Protein AF-A0A968XLT6-F1 (afdb_monomer_lite)

pLDDT: mean 73.42, std 16.89, range [37.84, 92.12]

Radius of gyration: 27.21 Å; chains: 1; bounding box: 31×67×55 Å

Secondary structure (DSSP, 8-state):
------------------------S--------PPPTTTT--HHHHHTPEEEEEETTEEEEEE--TTT-HHHHHHHHHHHHTTTTSS---

Foldseek 3Di:
DDDDDDDDDDDDDDDDDDDDDDPPPPDDPDPPPPPQPLNPPDQVRLQPDWDWDQDPVGIDIDGDRCVVPVVVSSVVVSCVVVCVVVDDDD

Structure (mmCIF, N/CA/C/O backbone):
data_AF-A0A968XLT6-F1
#
_entry.id   AF-A0A968XLT6-F1
#
loop_
_atom_site.group_PDB
_atom_site.id
_atom_site.type_symbol
_atom_site.label_atom_id
_atom_site.label_alt_id
_atom_site.label_comp_id
_atom_site.label_asym_id
_atom_site.label_entity_id
_atom_site.label_seq_id
_atom_site.pdbx_PDB_ins_code
_atom_site.Cartn_x
_atom_site.Cartn_y
_atom_site.Cartn_z
_atom_site.occupancy
_atom_site.B_iso_or_equiv
_atom_site.auth_seq_id
_atom_site.auth_comp_id
_atom_site.auth_asym_id
_atom_site.auth_atom_id
_atom_site.pdbx_PDB_model_num
ATOM 1 N N . MET A 1 1 ? -7.594 51.170 -43.942 1.00 39.19 1 MET A N 1
ATOM 2 C CA . MET A 1 1 ? -6.409 51.546 -43.146 1.00 39.19 1 MET A CA 1
ATOM 3 C C . MET A 1 1 ? -6.866 52.449 -42.009 1.00 39.19 1 MET A C 1
ATOM 5 O O . MET A 1 1 ? -7.134 53.613 -42.262 1.00 39.19 1 MET A O 1
ATOM 9 N N . CYS A 1 2 ? -7.022 51.909 -40.797 1.00 37.84 2 CYS A N 1
ATOM 10 C CA . CYS A 1 2 ? -7.238 52.702 -39.582 1.00 37.84 2 CYS A CA 1
ATOM 11 C C . CYS A 1 2 ? -5.911 52.753 -38.823 1.00 37.84 2 CYS A C 1
ATOM 13 O O . CYS A 1 2 ? -5.496 51.745 -38.253 1.00 37.84 2 CYS A O 1
ATOM 15 N N . LEU A 1 3 ? -5.229 53.900 -38.875 1.00 38.94 3 LEU A N 1
ATOM 16 C CA . LEU A 1 3 ? -4.093 54.192 -38.005 1.00 38.94 3 LEU A CA 1
ATOM 17 C C . LEU A 1 3 ? -4.636 54.494 -36.603 1.00 38.94 3 LEU A C 1
ATOM 19 O O . LEU A 1 3 ? -5.222 55.552 -36.386 1.00 38.94 3 LEU A O 1
ATOM 23 N N . PHE A 1 4 ? -4.432 53.581 -35.657 1.00 45.66 4 PHE A N 1
ATOM 24 C CA . PHE A 1 4 ? -4.537 53.900 -34.237 1.00 45.66 4 PHE A CA 1
ATOM 25 C C . PHE A 1 4 ? -3.184 54.448 -33.781 1.00 45.66 4 PHE A C 1
ATOM 27 O O . PHE A 1 4 ? -2.193 53.722 -33.731 1.00 45.66 4 PHE A O 1
ATOM 34 N N . ALA A 1 5 ? -3.139 55.752 -33.516 1.00 50.59 5 ALA A N 1
ATOM 35 C CA . ALA A 1 5 ? -2.015 56.402 -32.865 1.00 50.59 5 ALA A CA 1
ATOM 36 C C . ALA A 1 5 ? -2.063 56.061 -31.369 1.00 50.59 5 ALA A C 1
ATOM 38 O O . ALA A 1 5 ? -2.970 56.497 -30.660 1.00 50.59 5 ALA A O 1
ATOM 39 N N . PHE A 1 6 ? -1.109 55.261 -30.898 1.00 47.03 6 PHE A N 1
ATOM 40 C CA . PHE A 1 6 ? -0.904 55.027 -29.473 1.00 47.03 6 PHE A CA 1
ATOM 41 C C . PHE A 1 6 ? 0.025 56.125 -28.953 1.00 47.03 6 PHE A C 1
ATOM 43 O O . PHE A 1 6 ? 1.187 56.203 -29.342 1.00 47.03 6 PHE A O 1
ATOM 50 N N . ALA A 1 7 ? -0.519 57.022 -28.134 1.00 50.84 7 ALA A N 1
ATOM 51 C CA . ALA A 1 7 ? 0.269 57.961 -27.354 1.00 50.84 7 ALA A CA 1
ATOM 5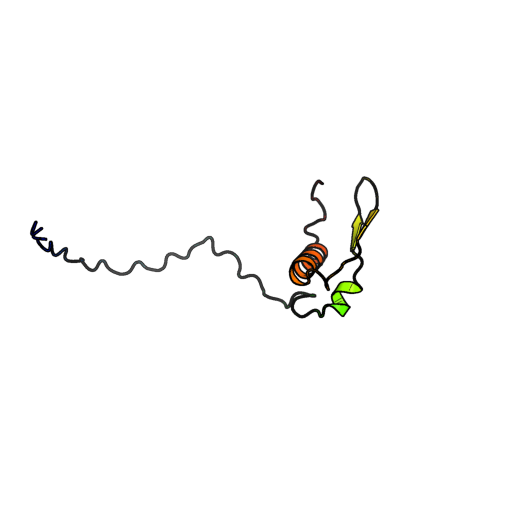2 C C . ALA A 1 7 ? 0.893 57.191 -26.181 1.00 50.84 7 ALA A C 1
ATOM 54 O O . ALA A 1 7 ? 0.167 56.698 -25.317 1.00 50.84 7 ALA A O 1
ATOM 55 N N . ASP A 1 8 ? 2.220 57.062 -26.169 1.00 42.97 8 ASP A N 1
ATOM 56 C CA . ASP A 1 8 ? 2.961 56.491 -25.045 1.00 42.97 8 ASP A CA 1
ATOM 57 C C . ASP A 1 8 ? 2.844 57.413 -23.826 1.00 42.97 8 ASP A C 1
ATOM 59 O O . ASP A 1 8 ? 3.430 58.495 -23.763 1.00 42.97 8 ASP A O 1
ATOM 63 N N . LEU A 1 9 ? 2.056 56.972 -22.846 1.00 47.78 9 LEU A N 1
ATOM 64 C CA . LEU A 1 9 ? 2.011 57.551 -21.513 1.00 47.78 9 LEU A CA 1
ATOM 65 C C . LEU A 1 9 ? 3.172 56.954 -20.708 1.00 47.78 9 LEU A C 1
ATOM 67 O O . LEU A 1 9 ? 3.097 55.826 -20.222 1.00 47.78 9 LEU A O 1
ATOM 71 N N . THR A 1 10 ? 4.262 57.705 -20.576 1.00 48.69 10 THR A N 1
ATOM 72 C CA . THR A 1 10 ? 5.395 57.337 -19.724 1.00 48.69 10 THR A CA 1
ATOM 73 C C . THR A 1 10 ? 5.000 57.464 -18.251 1.00 48.69 10 THR A C 1
ATOM 75 O O . THR A 1 10 ? 4.993 58.547 -17.672 1.00 48.69 10 THR A O 1
ATOM 78 N N . ILE A 1 11 ? 4.659 56.343 -17.611 1.00 53.41 11 ILE A N 1
ATOM 79 C CA . ILE A 1 11 ? 4.537 56.283 -16.150 1.00 53.41 11 ILE A CA 1
ATOM 80 C C . ILE A 1 11 ? 5.946 56.092 -15.581 1.00 53.41 11 ILE A C 1
ATOM 82 O O . ILE A 1 11 ? 6.535 55.017 -15.693 1.00 53.41 11 ILE A O 1
ATOM 86 N N . ALA A 1 12 ? 6.495 57.150 -14.983 1.00 47.84 12 ALA A N 1
ATOM 87 C CA . ALA A 1 12 ? 7.693 57.069 -14.160 1.00 47.84 12 ALA A CA 1
ATOM 88 C C . ALA A 1 12 ? 7.410 56.160 -12.948 1.00 47.84 12 ALA A C 1
ATOM 90 O O . ALA A 1 12 ? 6.531 56.455 -12.140 1.00 47.84 12 ALA A O 1
ATOM 91 N N . GLN A 1 13 ? 8.127 55.039 -12.830 1.00 49.31 13 GLN A N 1
ATOM 92 C CA . GLN A 1 13 ? 8.098 54.216 -11.622 1.00 49.31 13 GLN A CA 1
ATOM 93 C C . GLN A 1 13 ? 8.978 54.877 -10.560 1.00 49.31 13 GLN A C 1
ATOM 95 O O . GLN A 1 13 ? 10.204 54.861 -10.648 1.00 49.31 13 GLN A O 1
ATOM 100 N N . GLU A 1 14 ? 8.334 55.482 -9.567 1.00 43.84 14 GLU A N 1
ATOM 101 C CA . GLU A 1 14 ? 8.982 55.960 -8.351 1.00 43.84 14 GLU A CA 1
ATOM 102 C C . GLU A 1 14 ? 9.523 54.755 -7.566 1.00 43.84 14 GLU A C 1
ATOM 104 O O . GLU A 1 14 ? 8.776 53.863 -7.153 1.00 43.84 14 GLU A O 1
ATOM 109 N N . THR A 1 15 ? 10.846 54.692 -7.406 1.00 48.66 15 THR A N 1
ATOM 110 C CA . THR A 1 15 ? 11.536 53.641 -6.653 1.00 48.66 15 THR A CA 1
ATOM 111 C C . THR A 1 15 ? 11.215 53.782 -5.165 1.00 48.66 15 THR A C 1
ATOM 113 O O . THR A 1 15 ? 11.897 54.498 -4.434 1.00 48.66 15 THR A O 1
ATOM 116 N N . SER A 1 16 ? 10.172 53.092 -4.702 1.00 46.91 16 SER A N 1
ATOM 117 C CA . SER A 1 16 ? 9.877 52.961 -3.273 1.00 46.91 16 SER A CA 1
ATOM 118 C C . SER A 1 16 ? 10.930 52.068 -2.593 1.00 46.91 16 SER A C 1
ATOM 120 O O . SER A 1 16 ? 11.254 50.998 -3.119 1.00 46.91 16 SER A O 1
ATOM 122 N N . PRO A 1 17 ? 11.470 52.463 -1.425 1.00 49.06 17 PRO A N 1
ATOM 123 C CA . PRO A 1 17 ? 12.521 51.723 -0.740 1.00 49.06 17 PRO A CA 1
ATOM 124 C C . PRO A 1 17 ? 12.043 50.355 -0.234 1.00 49.06 17 PRO A C 1
ATOM 126 O O . PRO A 1 17 ? 10.929 50.194 0.261 1.00 49.06 17 PRO A O 1
ATOM 129 N N . SER A 1 18 ? 12.951 49.389 -0.382 1.00 51.00 18 SER A N 1
ATOM 130 C CA . SER A 1 18 ? 12.908 47.992 0.063 1.00 51.00 18 SER A CA 1
ATOM 131 C C . SER A 1 18 ? 12.101 47.753 1.352 1.00 51.00 18 SER A C 1
ATOM 133 O O . SER A 1 18 ? 12.464 48.301 2.397 1.00 51.00 18 SER A O 1
ATOM 135 N N . PRO A 1 19 ? 11.060 46.896 1.340 1.00 48.69 19 PRO A N 1
ATOM 136 C CA . PRO A 1 19 ? 10.472 46.409 2.573 1.00 48.69 19 PRO A CA 1
ATOM 137 C C . PRO A 1 19 ? 11.412 45.378 3.211 1.00 48.69 19 PRO A C 1
ATOM 139 O O . PRO A 1 19 ? 11.696 44.316 2.655 1.00 48.69 19 PRO A O 1
ATOM 142 N N . THR A 1 20 ? 11.877 45.705 4.414 1.00 59.94 20 THR A N 1
ATOM 143 C CA . THR A 1 20 ? 12.486 44.796 5.390 1.00 59.94 20 THR A CA 1
ATOM 144 C C . THR A 1 20 ? 11.733 43.458 5.405 1.00 59.94 20 THR A C 1
ATOM 146 O O . THR A 1 20 ? 10.499 43.467 5.449 1.00 59.94 20 THR A O 1
ATOM 149 N N . PRO A 1 21 ? 12.415 42.296 5.383 1.00 53.53 21 PRO A N 1
ATOM 150 C CA . PRO A 1 21 ? 11.731 41.014 5.314 1.00 53.53 21 PRO A CA 1
ATOM 151 C C . PRO A 1 21 ? 10.981 40.770 6.625 1.00 53.53 21 PRO A C 1
ATOM 153 O O . PRO A 1 21 ? 11.553 40.371 7.639 1.00 53.53 21 PRO A O 1
ATOM 156 N N . VAL A 1 22 ? 9.672 41.017 6.606 1.00 57.56 22 VAL A N 1
ATOM 157 C CA . VAL A 1 22 ? 8.761 40.603 7.668 1.00 57.56 22 VAL A CA 1
ATOM 158 C C . VAL A 1 22 ? 8.818 39.081 7.723 1.00 57.56 22 VAL A C 1
ATOM 160 O O . VAL A 1 22 ? 8.426 38.391 6.780 1.00 57.56 22 VAL A O 1
ATOM 163 N N . LYS A 1 23 ? 9.350 38.546 8.824 1.00 60.16 23 LYS A N 1
ATOM 164 C CA . LYS A 1 23 ? 9.415 37.109 9.095 1.00 60.16 23 LYS A CA 1
ATOM 165 C C . LYS A 1 23 ? 7.996 36.537 9.021 1.00 60.16 23 LYS A C 1
ATOM 167 O O . LYS A 1 23 ? 7.186 36.750 9.919 1.00 60.16 23 LYS A O 1
ATOM 172 N N . LYS A 1 24 ? 7.683 35.829 7.933 1.00 65.00 24 LYS A N 1
ATOM 173 C CA . LYS A 1 24 ? 6.394 35.163 7.725 1.00 65.00 24 LYS A CA 1
ATOM 174 C C . LYS A 1 24 ? 6.246 34.063 8.779 1.00 65.00 24 LYS A C 1
ATOM 176 O O . LYS A 1 24 ? 6.816 32.988 8.642 1.00 65.00 24 LYS A O 1
ATOM 181 N N . ILE A 1 25 ? 5.478 34.349 9.831 1.00 65.75 25 ILE A N 1
ATOM 182 C CA . ILE A 1 25 ? 5.218 33.461 10.982 1.00 65.75 25 ILE A CA 1
ATOM 183 C C . ILE A 1 25 ? 4.602 32.107 10.562 1.00 65.75 25 ILE A C 1
ATOM 185 O O . ILE A 1 25 ? 4.756 31.119 11.268 1.00 65.75 25 IL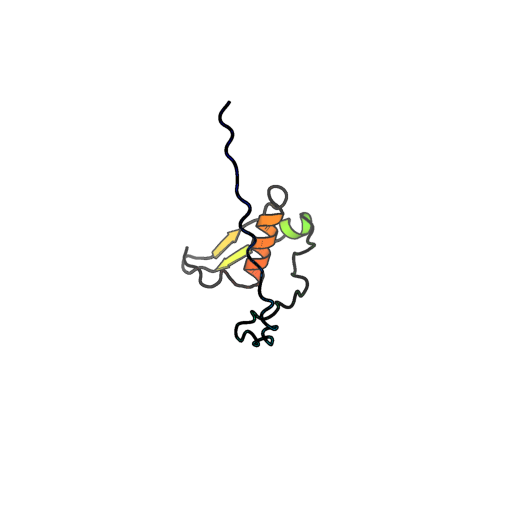E A O 1
ATOM 189 N N . ASN A 1 26 ? 4.006 32.023 9.368 1.00 70.12 26 ASN A N 1
ATOM 190 C CA . ASN A 1 26 ? 3.434 30.797 8.797 1.00 70.12 26 ASN A CA 1
ATOM 191 C C . ASN A 1 26 ? 4.392 30.083 7.827 1.00 70.12 26 ASN A C 1
ATOM 193 O O . ASN A 1 26 ? 4.000 29.718 6.714 1.00 70.12 26 ASN A O 1
ATOM 197 N N . GLN A 1 27 ? 5.664 29.924 8.194 1.00 66.81 27 GLN A N 1
ATOM 198 C CA . GLN A 1 27 ? 6.552 29.046 7.437 1.00 66.81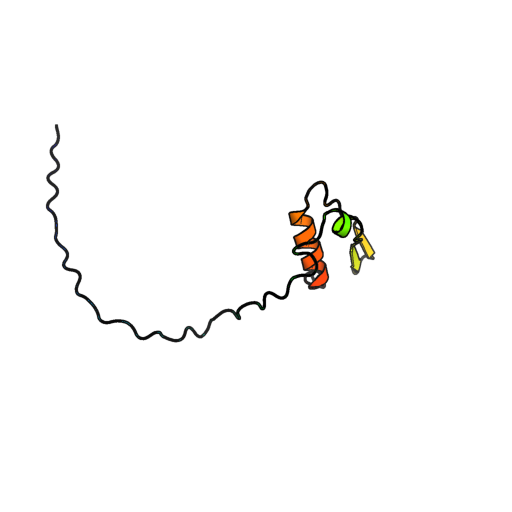 27 GLN A CA 1
ATOM 199 C C . GLN A 1 27 ? 6.134 27.599 7.717 1.00 66.81 27 GLN A C 1
ATOM 201 O O . GLN A 1 27 ? 6.290 27.109 8.834 1.00 66.81 27 GLN A O 1
ATOM 206 N N . ARG A 1 28 ? 5.564 26.922 6.708 1.00 67.94 28 ARG A N 1
ATOM 207 C CA . ARG A 1 28 ? 5.314 25.476 6.766 1.00 67.94 28 ARG A CA 1
ATOM 208 C C . ARG A 1 28 ? 6.650 24.811 7.123 1.00 67.94 28 ARG A C 1
ATOM 210 O O . ARG A 1 28 ? 7.628 25.108 6.433 1.00 67.94 28 ARG A O 1
ATOM 217 N N . PRO A 1 29 ? 6.721 23.981 8.179 1.00 69.38 29 PRO A N 1
ATOM 218 C CA . PRO A 1 29 ? 7.950 23.284 8.525 1.00 69.38 29 PRO A CA 1
ATOM 219 C C . PRO A 1 29 ? 8.493 22.590 7.281 1.00 69.38 29 PRO A C 1
ATOM 221 O O . PRO A 1 29 ? 7.739 21.901 6.586 1.00 69.38 29 PRO A O 1
ATOM 224 N N . THR A 1 30 ? 9.767 22.822 6.968 1.00 63.09 30 THR A N 1
ATOM 225 C CA . THR A 1 30 ? 10.443 22.104 5.891 1.00 63.09 30 THR A CA 1
ATOM 226 C C . THR A 1 30 ? 10.345 20.626 6.234 1.00 63.09 30 THR A C 1
ATOM 228 O O . THR A 1 30 ? 10.836 20.207 7.283 1.00 63.09 30 THR A O 1
ATOM 231 N N . ALA A 1 31 ? 9.629 19.857 5.412 1.00 64.00 31 ALA A N 1
ATOM 232 C CA . ALA A 1 31 ? 9.536 18.423 5.607 1.00 64.00 31 ALA A CA 1
ATOM 233 C C . ALA A 1 31 ? 10.962 17.872 5.548 1.00 64.00 31 ALA A C 1
ATOM 235 O O . ALA A 1 31 ? 11.6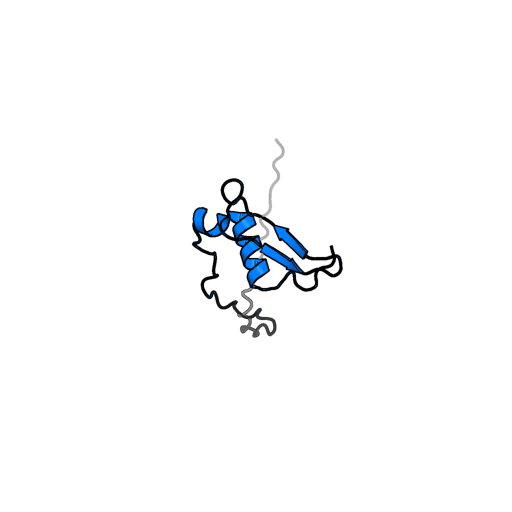71 18.095 4.567 1.00 64.00 31 ALA A O 1
ATOM 236 N N . ASN A 1 32 ? 11.401 17.212 6.617 1.00 59.47 32 ASN A N 1
ATOM 237 C CA . ASN A 1 32 ? 12.634 16.447 6.568 1.00 59.47 32 ASN A CA 1
ATOM 238 C C . ASN A 1 32 ? 12.415 15.345 5.533 1.00 59.47 32 ASN A C 1
ATOM 240 O O . ASN A 1 32 ? 11.660 14.410 5.795 1.00 59.47 32 ASN A O 1
ATOM 244 N N . THR A 1 33 ? 13.051 15.463 4.369 1.00 59.84 33 THR A N 1
ATOM 245 C CA . THR A 1 33 ? 13.071 14.418 3.343 1.00 59.84 33 THR A CA 1
ATOM 246 C C . THR A 1 33 ? 13.984 13.292 3.822 1.00 59.84 33 THR A C 1
ATOM 248 O O . THR A 1 33 ? 15.083 13.088 3.313 1.00 59.84 33 THR A O 1
ATOM 251 N N . SER A 1 34 ? 13.581 12.594 4.886 1.00 64.44 34 SER A N 1
ATOM 252 C CA . SER A 1 34 ? 14.107 11.253 5.106 1.00 64.44 34 SER A CA 1
ATOM 253 C C . SER A 1 34 ? 13.691 10.438 3.894 1.00 64.44 34 SER A C 1
ATOM 255 O O . SER A 1 34 ? 12.516 10.479 3.539 1.00 64.44 34 SER A O 1
ATOM 257 N N . ALA A 1 35 ? 14.638 9.721 3.285 1.00 63.06 35 ALA A N 1
ATOM 258 C CA . ALA A 1 35 ? 14.338 8.805 2.193 1.00 63.06 35 ALA A CA 1
ATOM 259 C C . ALA A 1 35 ? 13.166 7.915 2.615 1.00 63.06 35 ALA A C 1
ATOM 261 O O . ALA A 1 35 ? 13.226 7.241 3.653 1.00 63.06 35 ALA A O 1
ATOM 262 N N . GLU A 1 36 ? 12.077 7.989 1.862 1.00 68.69 36 GLU A N 1
ATOM 263 C CA . GLU A 1 36 ? 10.872 7.260 2.195 1.00 68.69 36 GLU A CA 1
ATOM 264 C C . GLU A 1 36 ? 11.080 5.787 1.818 1.00 68.69 36 GLU A C 1
ATOM 266 O O . GLU A 1 36 ? 11.818 5.475 0.876 1.00 68.69 36 GLU A O 1
ATOM 271 N N . PRO A 1 37 ? 10.460 4.835 2.541 1.00 74.12 37 PRO A N 1
ATOM 272 C CA . PRO A 1 37 ? 10.755 3.406 2.393 1.00 74.12 37 PRO A CA 1
ATOM 273 C C . PRO A 1 37 ? 10.577 2.845 0.973 1.00 74.12 37 PRO A C 1
ATOM 275 O O . PRO A 1 37 ? 11.070 1.753 0.688 1.00 74.12 37 PRO A O 1
ATOM 278 N N . PHE A 1 38 ? 9.873 3.572 0.098 1.00 80.94 38 PHE A N 1
ATOM 279 C CA . PHE A 1 38 ? 9.568 3.155 -1.265 1.00 80.94 38 PHE A CA 1
ATOM 280 C C . PHE A 1 38 ? 10.050 4.117 -2.365 1.00 80.94 38 PHE A C 1
ATOM 282 O O . PHE A 1 38 ? 9.812 3.812 -3.531 1.00 80.94 38 PHE A O 1
ATOM 289 N N . ASP A 1 39 ? 10.782 5.194 -2.045 1.00 76.69 39 ASP A N 1
ATOM 290 C CA . ASP A 1 39 ? 11.222 6.213 -3.025 1.00 76.69 39 ASP A CA 1
ATOM 291 C C . ASP A 1 39 ? 11.967 5.617 -4.224 1.00 76.69 39 ASP A C 1
ATOM 293 O O . ASP A 1 39 ? 11.755 6.000 -5.369 1.00 76.69 39 ASP A O 1
ATOM 297 N N . ASN A 1 40 ? 12.817 4.625 -3.957 1.00 77.06 40 ASN A N 1
ATOM 298 C CA . ASN A 1 40 ? 13.599 3.915 -4.969 1.00 77.06 40 ASN A CA 1
ATOM 299 C C . ASN A 1 40 ? 13.261 2.416 -4.988 1.00 77.06 40 ASN A C 1
ATOM 301 O O . ASN A 1 40 ? 14.111 1.577 -5.298 1.00 77.06 40 ASN A O 1
ATOM 305 N N . ALA A 1 41 ? 12.044 2.048 -4.574 1.00 80.50 41 ALA A N 1
ATOM 306 C CA . ALA A 1 41 ? 11.623 0.656 -4.601 1.00 80.50 41 ALA A CA 1
ATOM 307 C C . ALA A 1 41 ? 11.389 0.192 -6.042 1.00 80.50 41 ALA A C 1
ATOM 309 O O . ALA A 1 41 ? 10.626 0.798 -6.797 1.00 80.50 41 ALA A O 1
ATOM 310 N N . ASP A 1 42 ? 12.045 -0.915 -6.383 1.00 84.38 42 ASP A N 1
ATOM 311 C CA . ASP A 1 42 ? 11.808 -1.656 -7.615 1.00 84.38 42 ASP A CA 1
ATOM 312 C C . ASP A 1 42 ? 10.417 -2.313 -7.600 1.00 84.38 42 ASP A C 1
ATOM 314 O O . ASP A 1 42 ? 9.866 -2.628 -6.538 1.00 84.38 42 ASP A O 1
ATOM 318 N N . VAL A 1 43 ? 9.872 -2.566 -8.785 1.00 83.44 43 VAL A N 1
ATOM 319 C CA . VAL A 1 43 ? 8.539 -3.140 -9.006 1.00 83.44 43 VAL A CA 1
ATOM 320 C C . VAL A 1 43 ? 8.398 -4.484 -8.285 1.00 83.44 43 VAL A C 1
ATOM 322 O O . VAL A 1 43 ? 7.426 -4.696 -7.559 1.00 83.44 43 VAL A O 1
ATOM 325 N N . LYS A 1 44 ? 9.444 -5.323 -8.323 1.00 84.38 44 LYS A N 1
ATOM 326 C CA . LYS A 1 44 ? 9.498 -6.595 -7.581 1.00 84.38 44 LYS A CA 1
ATOM 327 C C . LYS A 1 44 ? 9.405 -6.438 -6.064 1.00 84.38 44 LYS A C 1
ATOM 329 O O . LYS A 1 44 ? 8.888 -7.316 -5.382 1.00 84.38 44 LYS A O 1
ATOM 334 N N . LYS A 1 45 ? 9.939 -5.347 -5.504 1.00 84.12 45 LYS A N 1
ATOM 335 C CA . LYS A 1 45 ? 9.873 -5.089 -4.055 1.00 84.12 45 LYS A CA 1
ATOM 336 C C . LYS A 1 45 ? 8.497 -4.592 -3.625 1.00 84.12 45 LYS A C 1
ATOM 338 O O . LYS A 1 45 ? 8.124 -4.800 -2.472 1.00 84.12 45 LYS A O 1
ATOM 343 N N . MET A 1 46 ? 7.766 -3.935 -4.524 1.00 86.25 46 MET A N 1
ATOM 344 C CA . MET A 1 46 ? 6.400 -3.478 -4.273 1.00 86.25 46 MET A CA 1
ATOM 345 C C . MET A 1 46 ? 5.379 -4.607 -4.467 1.00 86.25 46 MET A C 1
ATOM 347 O O . MET A 1 46 ? 4.414 -4.664 -3.713 1.00 86.25 46 MET A O 1
ATOM 351 N N . SER A 1 47 ? 5.613 -5.537 -5.401 1.00 85.12 47 SER A N 1
ATOM 352 C CA . SER A 1 47 ? 4.677 -6.631 -5.708 1.00 85.12 47 SER A CA 1
ATOM 353 C C . SER A 1 47 ? 4.588 -7.682 -4.600 1.00 85.12 47 SER A C 1
ATOM 355 O O . SER A 1 47 ? 3.583 -8.365 -4.475 1.00 85.12 47 SER A O 1
ATOM 357 N N . VAL A 1 48 ? 5.628 -7.811 -3.772 1.00 85.94 48 VAL A N 1
ATOM 358 C CA . VAL A 1 48 ? 5.636 -8.716 -2.608 1.00 85.94 48 VAL A CA 1
ATOM 359 C C . VAL A 1 48 ? 4.945 -8.130 -1.371 1.00 85.94 48 VAL A C 1
ATOM 361 O O . VAL A 1 48 ? 4.861 -8.801 -0.345 1.00 85.94 48 VAL A O 1
ATOM 364 N N . GLN A 1 49 ? 4.496 -6.871 -1.415 1.00 84.94 49 GLN A N 1
ATOM 365 C CA . GLN A 1 49 ? 3.828 -6.241 -0.277 1.00 84.94 49 GLN A CA 1
ATOM 366 C C . GLN A 1 49 ? 2.331 -6.551 -0.300 1.00 84.94 49 GLN A C 1
ATOM 368 O O . GLN A 1 49 ? 1.614 -6.087 -1.183 1.00 84.94 49 GLN A O 1
ATOM 373 N N . CYS A 1 50 ? 1.850 -7.247 0.729 1.00 85.31 50 CYS A N 1
ATOM 374 C CA . CYS A 1 50 ? 0.421 -7.362 1.010 1.00 85.31 50 CYS A CA 1
ATOM 375 C C . CYS A 1 50 ? 0.023 -6.327 2.064 1.00 85.31 50 CYS A C 1
ATOM 377 O O . CYS A 1 50 ? 0.639 -6.241 3.133 1.00 85.31 50 CYS A O 1
ATOM 379 N N . VAL A 1 51 ? -1.008 -5.533 1.774 1.00 88.81 51 VAL A N 1
ATOM 380 C CA . VAL A 1 51 ? -1.542 -4.545 2.720 1.00 88.81 51 VAL A CA 1
ATOM 381 C C . VAL A 1 51 ? -2.778 -5.124 3.388 1.00 88.81 51 VAL A C 1
ATOM 383 O O . VAL A 1 51 ? -3.737 -5.484 2.709 1.00 88.81 51 VAL A O 1
ATOM 386 N N . ARG A 1 52 ? -2.770 -5.170 4.723 1.00 90.31 52 ARG A N 1
ATOM 387 C CA . ARG A 1 52 ? -3.943 -5.511 5.530 1.00 90.31 52 ARG A CA 1
ATOM 388 C C . ARG A 1 52 ? -4.515 -4.251 6.169 1.00 90.31 52 ARG A C 1
ATOM 390 O O . ARG A 1 52 ? -3.810 -3.565 6.910 1.00 90.31 52 ARG A O 1
ATOM 397 N N . LEU A 1 53 ? -5.780 -3.961 5.892 1.00 89.25 53 LEU A N 1
ATOM 398 C CA . LEU A 1 53 ? -6.546 -2.915 6.558 1.00 89.25 53 LEU A CA 1
ATOM 399 C C . LEU A 1 53 ? -7.435 -3.547 7.624 1.00 89.25 53 LEU A C 1
ATOM 401 O O . LEU A 1 53 ? -8.218 -4.447 7.336 1.00 89.25 53 LEU A O 1
ATOM 405 N N . GLU A 1 54 ? -7.294 -3.066 8.852 1.00 89.12 54 GLU A N 1
ATOM 406 C CA . GLU A 1 54 ? -8.112 -3.478 9.990 1.00 89.12 54 GLU A CA 1
ATOM 407 C C . GLU A 1 54 ? -9.274 -2.488 10.097 1.00 89.12 54 GLU A C 1
ATOM 409 O O . GLU A 1 54 ? -9.056 -1.309 10.380 1.00 89.12 54 GLU A O 1
ATOM 414 N N . THR A 1 55 ? -10.490 -2.949 9.807 1.00 89.06 55 THR A N 1
ATOM 415 C CA . THR A 1 55 ? -11.711 -2.133 9.858 1.00 89.06 55 THR A CA 1
ATOM 416 C C . THR A 1 55 ? -12.709 -2.730 10.847 1.00 89.06 55 THR A C 1
ATOM 418 O O . THR A 1 55 ? -12.611 -3.903 11.208 1.00 89.06 55 THR A O 1
ATOM 421 N N . GLU A 1 56 ? -13.708 -1.950 11.262 1.00 87.00 56 GLU A N 1
ATOM 422 C CA . GLU A 1 56 ? -14.775 -2.431 12.155 1.00 87.00 56 GLU A CA 1
ATOM 423 C C . GLU A 1 56 ? -15.600 -3.568 11.531 1.00 87.00 56 GLU A C 1
ATOM 425 O O . GLU A 1 56 ? -16.108 -4.432 12.240 1.00 87.00 56 GLU A O 1
ATOM 430 N N . SER A 1 57 ? -15.697 -3.596 10.198 1.00 88.06 57 SER A N 1
ATOM 431 C CA . SER A 1 57 ? -16.400 -4.645 9.447 1.00 88.06 57 SER A CA 1
ATOM 432 C C . SER A 1 57 ? -15.540 -5.890 9.188 1.00 88.06 57 SER A C 1
ATOM 434 O O . SER A 1 57 ? -16.024 -6.857 8.603 1.00 88.06 57 SER A O 1
ATOM 436 N N . GLY A 1 58 ? -14.274 -5.885 9.616 1.00 89.62 58 GLY A N 1
ATOM 437 C CA . GLY A 1 58 ? -13.326 -6.980 9.426 1.00 89.62 58 GLY A CA 1
ATOM 438 C C . GLY A 1 58 ? -12.033 -6.556 8.730 1.00 89.62 58 GLY A C 1
ATOM 439 O O . GLY A 1 58 ? -11.773 -5.375 8.486 1.00 89.62 58 GLY A O 1
ATOM 440 N N . ASN A 1 59 ? -11.199 -7.545 8.417 1.00 92.12 59 ASN A N 1
ATOM 441 C CA . ASN A 1 59 ? -9.908 -7.319 7.774 1.00 92.12 59 ASN A CA 1
ATOM 442 C C . ASN A 1 59 ? -10.044 -7.375 6.252 1.00 92.12 59 ASN A C 1
ATOM 444 O O . ASN A 1 59 ? -10.611 -8.325 5.716 1.00 92.12 59 ASN A O 1
ATOM 448 N N . ILE A 1 60 ? -9.472 -6.386 5.567 1.00 89.88 60 ILE A N 1
ATOM 449 C CA . ILE A 1 60 ? -9.369 -6.351 4.106 1.00 89.88 60 ILE A CA 1
ATOM 450 C C . ILE A 1 60 ? -7.907 -6.576 3.735 1.00 89.88 60 ILE A C 1
ATOM 452 O O . ILE A 1 60 ? -7.030 -5.834 4.181 1.00 89.88 60 ILE A O 1
ATOM 456 N N . GLU A 1 61 ? -7.644 -7.587 2.916 1.00 91.88 61 GLU A N 1
ATOM 457 C CA . GLU A 1 61 ? -6.317 -7.871 2.372 1.00 91.88 61 GLU A CA 1
ATOM 458 C C . GLU A 1 61 ? -6.269 -7.449 0.904 1.00 91.88 61 GLU A C 1
ATOM 460 O O . GLU A 1 61 ? -7.166 -7.770 0.126 1.00 91.88 61 GLU A O 1
ATOM 465 N N . MET A 1 62 ? -5.237 -6.691 0.535 1.00 89.94 62 MET A N 1
ATOM 466 C CA . MET A 1 62 ? -5.045 -6.192 -0.824 1.00 89.94 62 MET A CA 1
ATOM 467 C C . MET A 1 62 ? -3.674 -6.596 -1.354 1.00 89.94 62 MET A C 1
ATOM 469 O O . MET A 1 62 ? -2.643 -6.319 -0.730 1.00 89.94 62 MET A O 1
ATOM 473 N N . GLU A 1 63 ? -3.689 -7.200 -2.538 1.00 89.44 63 GLU A N 1
ATOM 474 C CA . GLU A 1 63 ? -2.509 -7.491 -3.347 1.00 89.44 63 GLU A CA 1
ATOM 475 C C . GLU A 1 63 ? -2.215 -6.317 -4.291 1.00 89.44 63 GLU A C 1
ATOM 477 O O . GLU A 1 63 ? -3.127 -5.695 -4.842 1.00 89.44 63 GLU A O 1
ATOM 482 N N . MET A 1 64 ? -0.933 -5.989 -4.452 1.00 88.88 64 MET A N 1
ATOM 483 C CA . MET A 1 64 ? -0.482 -4.843 -5.240 1.00 88.88 64 MET A CA 1
ATOM 484 C C . MET A 1 64 ? 0.065 -5.296 -6.597 1.00 88.88 64 MET A C 1
ATOM 486 O O . MET A 1 64 ? 0.920 -6.176 -6.659 1.00 88.88 64 MET A O 1
ATOM 490 N N . PHE A 1 65 ? -0.340 -4.619 -7.678 1.00 89.62 65 PHE A N 1
ATOM 491 C CA . PHE A 1 65 ? 0.120 -4.889 -9.052 1.00 89.62 65 PHE A CA 1
ATOM 492 C C . PHE A 1 65 ? 0.956 -3.732 -9.633 1.00 89.62 65 PHE A C 1
ATOM 494 O O . PHE A 1 65 ? 0.494 -3.011 -10.524 1.00 89.62 65 PHE A O 1
ATOM 501 N N . PRO A 1 66 ? 2.192 -3.512 -9.144 1.00 89.12 66 PRO A N 1
ATOM 502 C CA . PRO A 1 66 ? 3.021 -2.374 -9.550 1.00 89.12 66 PRO A CA 1
ATOM 503 C C . PRO A 1 66 ? 3.488 -2.444 -11.010 1.00 89.12 66 PRO A C 1
ATOM 505 O O . PRO A 1 66 ? 3.887 -1.420 -11.550 1.00 89.12 66 PRO A O 1
ATOM 508 N N . GLU A 1 67 ? 3.387 -3.606 -11.666 1.00 88.88 67 GLU A N 1
AT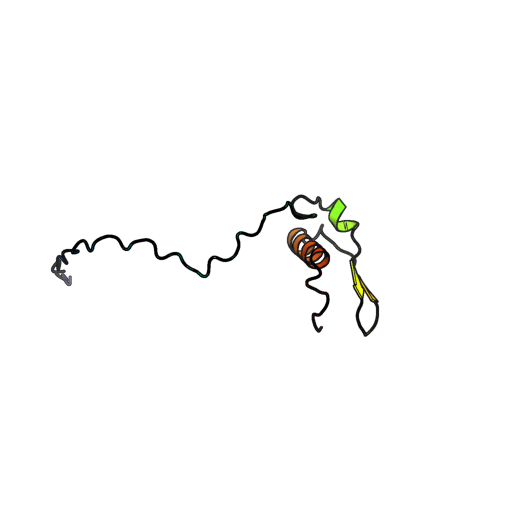OM 509 C CA . GLU A 1 67 ? 3.643 -3.767 -13.108 1.00 88.88 67 GLU A CA 1
ATOM 510 C C . GLU A 1 67 ? 2.669 -2.943 -13.968 1.00 88.88 67 GLU A C 1
ATOM 512 O O . GLU A 1 67 ? 3.038 -2.442 -15.026 1.00 88.88 67 GLU A O 1
ATOM 517 N N . ALA A 1 68 ? 1.421 -2.780 -13.513 1.00 88.62 68 ALA A N 1
ATOM 518 C CA . ALA A 1 68 ? 0.420 -1.993 -14.227 1.00 88.62 68 ALA A CA 1
ATOM 519 C C . ALA A 1 68 ? 0.550 -0.495 -13.921 1.00 88.62 68 ALA A C 1
ATOM 521 O O . ALA A 1 68 ? 0.436 0.338 -14.820 1.00 88.62 68 ALA A O 1
ATOM 522 N N . GLN A 1 69 ? 0.758 -0.146 -12.645 1.00 87.81 69 GLN A N 1
ATOM 523 C CA . GLN A 1 69 ? 0.831 1.239 -12.173 1.00 87.81 69 GLN A CA 1
ATOM 524 C C . GLN A 1 69 ? 1.809 1.378 -10.992 1.00 87.81 69 GLN A C 1
ATOM 526 O O . GLN A 1 69 ? 1.394 1.319 -9.833 1.00 87.81 69 GLN A O 1
ATOM 531 N N . PRO A 1 70 ? 3.108 1.605 -11.252 1.00 87.81 70 PRO A N 1
ATOM 532 C CA . PRO A 1 70 ? 4.119 1.612 -10.196 1.00 87.81 70 PRO A CA 1
ATOM 533 C C . PRO A 1 70 ? 4.002 2.834 -9.276 1.00 87.81 70 PRO A C 1
ATOM 535 O O . PRO A 1 70 ? 4.130 2.702 -8.061 1.00 87.81 70 PRO A O 1
ATOM 538 N N . GLU A 1 71 ? 3.711 4.013 -9.831 1.00 89.06 71 GLU A N 1
ATOM 539 C CA . GLU A 1 71 ? 3.712 5.263 -9.062 1.00 89.06 71 GLU A CA 1
ATOM 540 C C . GLU A 1 71 ? 2.523 5.406 -8.098 1.00 89.06 71 GLU A C 1
ATOM 542 O O . GLU A 1 71 ? 2.738 5.711 -6.922 1.00 89.06 71 GLU A O 1
ATOM 547 N N . PRO A 1 72 ? 1.272 5.117 -8.509 1.00 90.94 72 PRO A N 1
ATOM 548 C CA . PRO A 1 72 ? 0.144 5.103 -7.580 1.00 90.94 72 PRO A CA 1
ATOM 549 C C . PRO A 1 72 ? 0.327 4.081 -6.455 1.00 90.94 72 PRO A C 1
ATOM 551 O O . PRO A 1 72 ? 0.009 4.370 -5.302 1.00 90.94 72 PRO A O 1
ATOM 554 N N . ILE A 1 73 ? 0.888 2.909 -6.770 1.00 91.44 73 ILE A N 1
ATOM 555 C CA . ILE A 1 73 ? 1.132 1.854 -5.783 1.00 91.44 73 ILE A CA 1
ATOM 556 C C . ILE A 1 73 ? 2.218 2.269 -4.793 1.00 91.44 73 ILE A C 1
ATOM 558 O O . ILE A 1 73 ? 2.042 2.070 -3.591 1.00 91.44 73 ILE A O 1
ATOM 562 N N . ARG A 1 74 ? 3.293 2.918 -5.253 1.00 91.19 74 ARG A N 1
ATOM 563 C CA . ARG A 1 74 ? 4.313 3.502 -4.372 1.00 91.19 74 ARG A CA 1
ATOM 564 C C . ARG A 1 74 ? 3.693 4.488 -3.381 1.00 91.19 74 ARG A C 1
ATOM 566 O O . ARG A 1 74 ? 3.855 4.322 -2.171 1.00 91.19 74 ARG A O 1
ATOM 573 N N . ASN A 1 75 ? 2.916 5.449 -3.882 1.00 89.75 75 ASN A N 1
ATOM 574 C CA . ASN A 1 75 ? 2.257 6.466 -3.057 1.00 89.75 75 ASN A CA 1
ATOM 575 C C . ASN A 1 75 ? 1.267 5.854 -2.053 1.00 89.75 75 ASN A C 1
ATOM 577 O O . ASN A 1 75 ? 1.178 6.284 -0.897 1.00 89.75 75 ASN A O 1
ATOM 581 N N . PHE A 1 76 ? 0.535 4.819 -2.468 1.00 90.75 76 PHE A N 1
ATOM 582 C CA . PHE A 1 76 ? -0.373 4.089 -1.592 1.00 90.75 76 PHE A CA 1
ATOM 583 C C . PHE A 1 76 ? 0.376 3.352 -0.474 1.00 90.75 76 PHE A C 1
ATOM 585 O O . PHE A 1 76 ? 0.086 3.567 0.705 1.00 90.75 76 PHE A O 1
ATOM 592 N N . LEU A 1 77 ? 1.394 2.553 -0.813 1.00 89.50 77 LEU A N 1
ATOM 593 C CA . LEU A 1 77 ? 2.216 1.824 0.160 1.00 89.50 77 LEU A CA 1
ATOM 594 C C . LEU A 1 77 ? 2.888 2.769 1.165 1.00 89.50 77 LEU A C 1
ATOM 596 O O . LEU A 1 77 ? 2.983 2.467 2.360 1.00 89.50 77 LEU A O 1
ATOM 600 N N . GLN A 1 78 ? 3.303 3.943 0.701 1.00 89.69 78 GLN A N 1
ATOM 601 C CA . GLN A 1 78 ? 3.842 4.999 1.542 1.00 89.69 78 GLN A CA 1
ATOM 602 C C . GLN A 1 78 ? 2.786 5.575 2.493 1.00 89.69 78 GLN A C 1
ATOM 604 O O . GLN A 1 78 ? 3.050 5.725 3.687 1.00 89.69 78 GLN A O 1
ATOM 609 N N . SER A 1 79 ? 1.565 5.819 2.017 1.00 88.06 79 SER A N 1
ATOM 610 C CA . SER A 1 79 ? 0.441 6.274 2.854 1.00 88.06 79 SER A CA 1
ATOM 611 C C . SER A 1 79 ? 0.071 5.251 3.934 1.00 88.06 79 SER A C 1
ATOM 613 O O . SER A 1 79 ? -0.200 5.616 5.084 1.00 88.06 79 SER A O 1
ATOM 615 N N . CYS A 1 80 ? 0.135 3.958 3.599 1.00 87.75 80 CYS A N 1
ATOM 616 C CA . CYS A 1 80 ? -0.047 2.864 4.550 1.00 87.75 80 CYS A CA 1
ATOM 617 C C . CYS A 1 80 ? 1.025 2.878 5.650 1.00 87.75 80 CYS A C 1
ATOM 619 O O . CYS A 1 80 ? 0.696 2.726 6.828 1.00 87.75 80 CYS A O 1
ATOM 621 N N . ARG A 1 81 ? 2.301 3.109 5.304 1.00 85.69 81 ARG A N 1
ATOM 622 C CA . ARG A 1 81 ? 3.393 3.213 6.294 1.00 85.69 81 ARG A CA 1
ATOM 623 C C . ARG A 1 81 ? 3.220 4.402 7.228 1.00 85.69 81 ARG A C 1
ATOM 625 O O . ARG A 1 81 ? 3.407 4.253 8.434 1.00 85.69 81 ARG A O 1
ATOM 632 N N . HIS A 1 82 ? 2.793 5.537 6.689 1.00 86.06 82 HIS A N 1
ATOM 633 C CA . HIS A 1 82 ? 2.505 6.741 7.465 1.00 86.06 82 HIS A CA 1
ATOM 634 C C . HIS A 1 82 ? 1.212 6.653 8.285 1.00 86.06 82 HIS A C 1
ATOM 636 O O . HIS A 1 82 ? 0.878 7.600 8.991 1.00 86.06 82 HIS A O 1
ATOM 642 N N . LYS A 1 83 ? 0.493 5.519 8.235 1.00 83.44 83 LYS A N 1
ATOM 643 C CA . LYS A 1 83 ? -0.750 5.285 8.984 1.00 83.44 83 LYS A CA 1
ATOM 644 C C . LYS A 1 83 ? -1.851 6.312 8.678 1.00 83.44 83 LYS A C 1
ATOM 646 O O . LYS A 1 83 ? -2.780 6.457 9.468 1.00 83.44 83 LYS A O 1
ATOM 651 N N . VAL A 1 84 ? -1.787 6.973 7.520 1.00 83.81 84 VAL A N 1
ATOM 652 C CA . VAL A 1 84 ? -2.767 7.993 7.100 1.00 83.81 84 VAL A CA 1
ATOM 653 C C . VAL A 1 84 ? -4.165 7.387 6.950 1.00 83.81 84 VAL A C 1
ATOM 655 O O . VAL A 1 84 ? -5.162 8.067 7.146 1.00 83.81 84 VAL A O 1
ATOM 658 N N . LEU A 1 85 ? -4.244 6.082 6.680 1.00 83.75 85 LEU A N 1
ATOM 659 C CA . LEU A 1 85 ? -5.499 5.356 6.482 1.00 83.75 85 LEU A CA 1
ATOM 660 C C . LEU A 1 85 ? -6.132 4.806 7.779 1.00 83.75 85 LEU A C 1
ATOM 662 O O . LEU A 1 85 ? -7.096 4.059 7.697 1.00 83.75 85 LEU A O 1
ATOM 666 N N . ARG A 1 86 ? -5.610 5.130 8.975 1.00 77.44 86 ARG A N 1
ATOM 667 C CA . ARG A 1 86 ? -6.075 4.540 10.255 1.00 77.44 86 ARG A CA 1
ATOM 668 C C . ARG A 1 86 ? -7.510 4.901 10.654 1.00 77.44 86 ARG A C 1
ATOM 670 O O . ARG A 1 86 ? -8.137 4.098 11.327 1.00 77.44 86 ARG A O 1
ATOM 677 N N . TYR A 1 87 ? -7.986 6.095 10.304 1.00 79.00 87 TYR A N 1
ATOM 678 C CA . TYR A 1 87 ? -9.284 6.623 10.759 1.00 79.00 87 TYR A CA 1
ATOM 679 C C . TYR A 1 87 ? -10.128 7.185 9.611 1.00 79.00 87 TYR A C 1
ATOM 681 O O . TYR A 1 87 ? -11.024 7.995 9.835 1.00 79.00 87 TYR A O 1
ATOM 689 N N . ASN A 1 88 ? -9.820 6.795 8.375 1.00 79.31 88 ASN A N 1
ATOM 690 C CA . ASN A 1 88 ? -10.628 7.206 7.238 1.00 79.31 88 ASN A 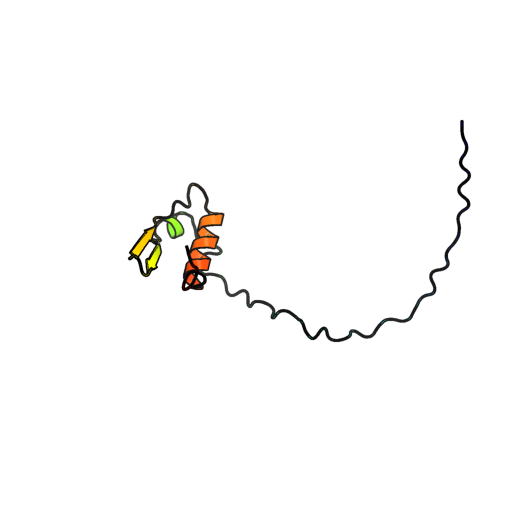CA 1
ATOM 691 C C . ASN A 1 88 ? -11.914 6.382 7.223 1.00 79.31 88 ASN A C 1
ATOM 693 O O . ASN A 1 88 ? -11.872 5.157 7.330 1.00 79.31 88 ASN A O 1
ATOM 697 N N . THR A 1 89 ? -13.046 7.063 7.086 1.00 76.75 89 THR A N 1
ATOM 698 C CA . THR A 1 89 ? -14.320 6.414 6.788 1.00 76.75 89 THR A CA 1
ATOM 699 C C . THR A 1 89 ? -14.351 6.032 5.315 1.00 76.75 89 THR A C 1
ATOM 701 O O . THR A 1 89 ? -13.926 6.822 4.466 1.00 76.75 89 THR A O 1
ATOM 704 N N . PHE A 1 90 ? -14.842 4.830 5.039 1.00 69.00 90 PHE A N 1
ATOM 705 C CA . PHE A 1 90 ? -15.055 4.300 3.695 1.00 69.00 90 PHE A CA 1
ATOM 706 C C . PHE A 1 90 ? -16.529 4.403 3.313 1.00 69.00 90 PHE A C 1
ATOM 708 O O . PHE A 1 90 ? -17.375 4.257 4.226 1.00 69.00 90 PHE A O 1
#

Sequence (90 aa):
MCLFAFADLTIAQETSPSPTPVKKINQRPTANTSAEPFDNADVKKMSVQCVRLETESGNIEMEMFPEAQPEPIRNFLQSCRHKVLRYNTF